Protein AF-A0A9X1P0F7-F1 (afdb_monomer)

Secondary structure (DSSP, 8-state):
-HHHHHHHHHHHHHHHHT-----EEEEEEEEEEEETTTTEEEETTS-EEEPPTT--GGG--TT-EEEEEEETTSSSPEEEE-

Mean predicted aligned error: 10.71 Å

Structure (mmCIF, N/CA/C/O backbone):
data_AF-A0A9X1P0F7-F1
#
_entry.id   AF-A0A9X1P0F7-F1
#
loop_
_atom_site.group_PDB
_atom_site.id
_atom_site.type_symbol
_atom_site.label_atom_id
_atom_site.label_alt_id
_atom_site.label_comp_id
_atom_site.label_asym_id
_atom_site.label_entity_id
_atom_site.label_seq_id
_atom_site.pdbx_PDB_ins_code
_atom_site.Cartn_x
_atom_site.Cartn_y
_atom_site.Cartn_z
_atom_site.occupancy
_atom_site.B_iso_or_equiv
_atom_site.auth_seq_id
_atom_site.auth_comp_id
_atom_site.auth_asym_id
_atom_site.auth_atom_id
_atom_site.pdbx_PDB_model_num
ATOM 1 N N . MET A 1 1 ? 41.313 9.849 -30.408 1.00 60.12 1 MET A N 1
ATOM 2 C CA . MET A 1 1 ? 41.207 8.720 -29.455 1.00 60.12 1 MET A CA 1
ATOM 3 C C . MET A 1 1 ? 40.570 9.127 -28.122 1.00 60.12 1 MET A C 1
ATOM 5 O O . MET A 1 1 ? 39.651 8.452 -27.684 1.00 60.12 1 MET A O 1
ATOM 9 N N . THR A 1 2 ? 40.947 10.260 -27.526 1.00 68.44 2 THR A N 1
ATOM 10 C CA . THR A 1 2 ? 40.474 10.752 -26.209 1.00 68.44 2 THR A CA 1
ATOM 11 C C . THR A 1 2 ? 38.955 10.943 -26.080 1.00 68.44 2 THR A C 1
ATOM 13 O O . THR A 1 2 ? 38.373 10.526 -25.087 1.00 68.44 2 THR A O 1
ATOM 16 N N . ARG A 1 3 ? 38.277 11.489 -27.102 1.00 70.00 3 ARG A N 1
ATOM 17 C CA . ARG A 1 3 ? 36.807 11.670 -27.096 1.00 70.00 3 ARG A CA 1
ATOM 18 C C . ARG A 1 3 ? 36.013 10.357 -27.044 1.00 70.00 3 ARG A C 1
ATOM 20 O O . ARG A 1 3 ? 34.957 10.323 -26.431 1.00 70.00 3 ARG A O 1
ATOM 27 N N . ARG A 1 4 ? 36.515 9.288 -27.677 1.00 73.81 4 ARG A N 1
ATOM 28 C CA . ARG A 1 4 ? 35.855 7.968 -27.681 1.00 73.81 4 ARG A CA 1
ATOM 29 C C . ARG A 1 4 ? 36.000 7.271 -26.332 1.00 73.81 4 ARG A C 1
ATOM 31 O O . ARG A 1 4 ? 35.047 6.680 -25.851 1.00 73.81 4 ARG A O 1
ATOM 38 N N . ILE A 1 5 ? 37.174 7.399 -25.714 1.00 76.31 5 ILE A N 1
ATOM 39 C CA . ILE A 1 5 ? 37.441 6.872 -24.372 1.00 76.31 5 ILE A CA 1
ATOM 40 C C . ILE A 1 5 ? 36.570 7.598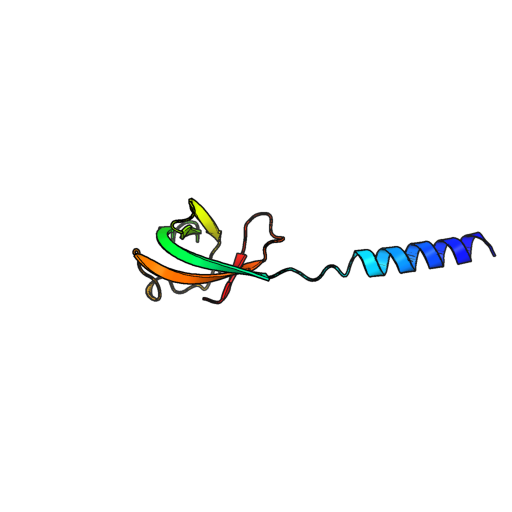 -23.339 1.00 76.31 5 ILE A C 1
ATOM 42 O O . ILE A 1 5 ? 35.922 6.946 -22.531 1.00 76.31 5 ILE A O 1
ATOM 46 N N . LEU A 1 6 ? 36.472 8.929 -23.415 1.00 78.12 6 LEU A N 1
ATOM 47 C CA . LEU A 1 6 ? 35.597 9.704 -22.530 1.00 78.12 6 LEU A CA 1
ATOM 48 C C . LEU A 1 6 ? 34.116 9.336 -22.712 1.00 78.12 6 LEU A C 1
ATOM 50 O O . LEU A 1 6 ? 33.403 9.193 -21.726 1.00 78.12 6 LEU A O 1
ATOM 54 N N . ALA A 1 7 ? 33.666 9.141 -23.957 1.00 76.12 7 ALA A N 1
ATOM 55 C CA . ALA A 1 7 ? 32.302 8.698 -24.237 1.00 76.12 7 ALA A CA 1
ATOM 56 C C . ALA A 1 7 ? 32.011 7.312 -23.640 1.00 76.12 7 ALA A C 1
ATOM 58 O O . ALA A 1 7 ? 30.950 7.130 -23.057 1.00 76.12 7 ALA A O 1
ATOM 59 N N . LEU A 1 8 ? 32.963 6.372 -23.721 1.00 79.62 8 LEU A N 1
ATOM 60 C CA . LEU A 1 8 ? 32.829 5.046 -23.112 1.00 79.62 8 LEU A CA 1
ATOM 61 C C . LEU A 1 8 ? 32.722 5.132 -21.585 1.00 79.62 8 LEU A C 1
ATOM 63 O O . LEU A 1 8 ? 31.809 4.547 -21.009 1.00 79.62 8 LEU A O 1
ATOM 67 N N . PHE A 1 9 ? 33.583 5.916 -20.933 1.00 81.12 9 PHE A N 1
ATOM 68 C CA . PHE A 1 9 ? 33.502 6.128 -19.484 1.00 81.12 9 PHE A CA 1
ATOM 69 C C . PHE A 1 9 ? 32.182 6.780 -19.055 1.00 81.12 9 PHE A C 1
ATOM 71 O O . PHE A 1 9 ? 31.562 6.326 -18.095 1.00 81.12 9 PHE A O 1
ATOM 78 N N . ALA A 1 10 ? 31.723 7.799 -19.785 1.00 76.56 10 ALA A N 1
ATOM 79 C CA . ALA A 1 10 ? 30.444 8.448 -19.515 1.00 76.56 10 ALA A CA 1
ATOM 80 C C . ALA A 1 10 ? 29.261 7.481 -19.698 1.00 76.56 10 ALA A C 1
ATOM 82 O O . ALA A 1 10 ? 28.362 7.452 -18.859 1.00 76.56 10 ALA A O 1
ATOM 83 N N . SER A 1 11 ? 29.280 6.652 -20.749 1.00 74.50 11 SER A N 1
ATOM 84 C CA . SER A 1 11 ? 28.224 5.663 -20.990 1.00 74.50 11 SER A CA 1
ATOM 85 C C . SER A 1 11 ? 28.183 4.572 -19.921 1.00 74.50 11 SER A C 1
ATOM 87 O O . SER A 1 11 ? 27.100 4.250 -19.444 1.00 74.50 11 SER A O 1
ATOM 89 N N . SER A 1 12 ? 29.340 4.063 -19.483 1.00 75.56 12 SER A N 1
ATOM 90 C CA . SER A 1 12 ? 29.404 3.019 -18.454 1.00 75.56 12 SER A CA 1
ATOM 91 C C . SER A 1 12 ? 28.902 3.514 -17.097 1.00 75.56 12 SER A C 1
ATOM 93 O O . SER A 1 12 ? 28.225 2.781 -16.378 1.00 75.56 12 SER A O 1
ATOM 95 N N . PHE A 1 13 ? 29.200 4.766 -16.741 1.00 75.50 13 PHE A N 1
ATOM 96 C CA . PHE A 1 13 ? 28.721 5.349 -15.489 1.00 75.50 13 PHE A CA 1
ATOM 97 C C . PHE A 1 13 ? 27.200 5.559 -15.505 1.00 75.50 13 PHE A C 1
ATOM 99 O O . PHE A 1 13 ? 26.516 5.220 -14.540 1.00 75.50 13 PHE A O 1
ATOM 106 N N . LEU A 1 14 ? 26.654 6.039 -16.627 1.00 74.12 14 LEU A N 1
ATOM 107 C CA . LEU A 1 14 ? 25.216 6.253 -16.779 1.00 74.12 14 LEU A CA 1
ATOM 108 C C . LEU A 1 14 ? 24.419 4.939 -16.714 1.00 74.12 14 LEU A C 1
ATOM 110 O O . LEU A 1 14 ? 23.358 4.904 -16.099 1.00 74.12 14 LEU A O 1
ATOM 114 N N . THR A 1 15 ? 24.940 3.845 -17.283 1.00 70.56 15 THR A N 1
ATOM 115 C CA . THR A 1 15 ? 24.274 2.531 -17.220 1.00 70.56 15 THR A CA 1
ATOM 116 C C . THR A 1 15 ? 24.182 1.963 -15.806 1.00 70.56 15 THR A C 1
ATOM 118 O O . THR A 1 15 ? 23.194 1.315 -15.483 1.00 70.56 15 THR A O 1
ATOM 121 N N . VAL A 1 16 ? 25.174 2.222 -14.947 1.00 68.50 16 VAL A N 1
ATOM 122 C CA . VAL A 1 16 ? 25.144 1.767 -13.546 1.00 68.50 16 VAL A CA 1
ATOM 123 C C . VAL A 1 16 ? 24.184 2.624 -12.718 1.00 68.50 16 VAL A C 1
ATOM 125 O O . VAL A 1 16 ? 23.441 2.091 -11.901 1.00 68.50 16 VAL A O 1
ATOM 128 N N . ALA A 1 17 ? 24.144 3.935 -12.970 1.00 63.78 17 ALA A N 1
ATOM 129 C CA . ALA A 1 17 ? 23.253 4.855 -12.264 1.00 63.78 17 ALA A CA 1
ATOM 130 C C . ALA A 1 17 ? 21.760 4.604 -12.547 1.00 63.78 17 ALA A C 1
ATOM 132 O O . ALA A 1 17 ? 20.928 4.894 -11.695 1.00 63.78 17 ALA A O 1
ATOM 133 N N . MET A 1 18 ? 21.409 4.040 -13.709 1.00 64.75 18 MET A N 1
ATOM 134 C CA . MET A 1 18 ? 20.022 3.668 -14.029 1.00 64.75 18 MET A CA 1
ATOM 135 C C . MET A 1 18 ? 19.590 2.306 -13.468 1.00 64.75 18 MET A C 1
ATOM 137 O O . MET A 1 18 ? 18.456 1.895 -13.687 1.00 64.75 18 MET A O 1
ATOM 141 N N . SER A 1 19 ? 20.467 1.598 -12.751 1.00 61.94 19 SER A N 1
ATOM 142 C CA . SER A 1 19 ? 20.171 0.278 -12.184 1.00 61.94 19 SER A CA 1
ATOM 143 C C . SER A 1 19 ? 19.855 0.337 -10.686 1.00 61.94 19 SER A C 1
ATOM 145 O O . SER A 1 19 ? 20.201 -0.595 -9.958 1.00 61.94 19 SER A O 1
ATOM 147 N N . ILE A 1 20 ? 19.232 1.420 -10.208 1.00 63.25 20 ILE A N 1
ATOM 148 C CA . ILE A 1 20 ? 18.705 1.459 -8.839 1.00 63.25 20 ILE A CA 1
ATOM 149 C C . ILE A 1 20 ? 17.495 0.513 -8.809 1.00 63.25 20 ILE A C 1
ATOM 151 O O . ILE A 1 20 ? 16.538 0.742 -9.552 1.00 63.25 20 ILE A O 1
ATOM 155 N N . PRO A 1 21 ? 17.547 -0.592 -8.046 1.00 60.75 21 PRO A N 1
ATOM 156 C CA . PRO A 1 21 ? 16.407 -1.485 -7.932 1.00 60.75 21 PRO A CA 1
ATOM 157 C C . PRO A 1 21 ? 15.272 -0.750 -7.217 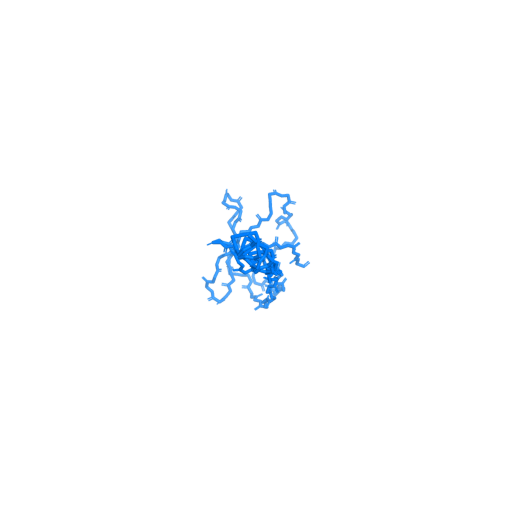1.00 60.75 21 PRO A C 1
ATOM 159 O O . PRO A 1 21 ? 15.522 -0.069 -6.226 1.00 60.75 21 PRO A O 1
ATOM 162 N N . ALA A 1 22 ? 14.042 -0.923 -7.703 1.00 63.25 22 ALA A N 1
ATOM 163 C CA . ALA A 1 22 ? 12.851 -0.473 -6.993 1.00 63.25 22 ALA A CA 1
ATOM 164 C C . ALA A 1 22 ? 12.853 -1.092 -5.588 1.00 63.25 22 ALA A C 1
ATOM 166 O O . ALA A 1 22 ? 12.870 -2.322 -5.447 1.00 63.25 22 ALA A O 1
ATOM 167 N N . MET A 1 23 ? 12.920 -0.248 -4.559 1.00 63.84 23 MET A N 1
ATOM 168 C CA . MET A 1 23 ? 12.888 -0.700 -3.174 1.00 63.84 23 MET A CA 1
ATOM 169 C C . MET A 1 23 ? 11.434 -0.917 -2.760 1.00 63.84 23 MET A C 1
ATOM 171 O O . MET A 1 23 ? 10.669 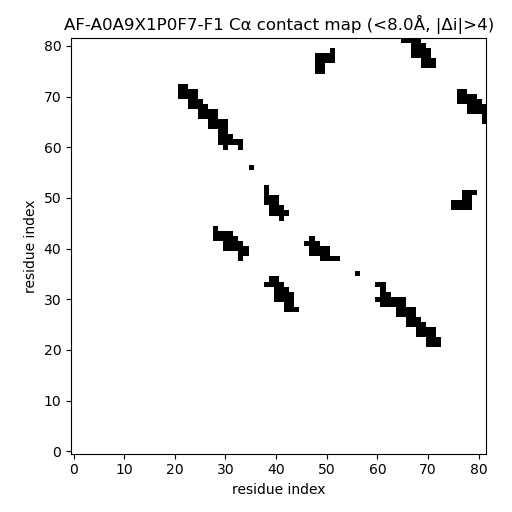0.032 -2.593 1.00 63.84 23 MET A O 1
ATOM 175 N N . ALA A 1 24 ? 11.058 -2.186 -2.600 1.00 68.38 24 ALA A N 1
ATOM 176 C CA . ALA A 1 24 ? 9.821 -2.536 -1.922 1.00 68.38 24 ALA A CA 1
ATOM 177 C C . ALA A 1 24 ? 10.025 -2.354 -0.412 1.00 68.38 24 ALA A C 1
ATOM 179 O O . ALA A 1 24 ? 10.965 -2.913 0.158 1.00 68.38 24 ALA A O 1
ATOM 180 N N . GLU A 1 25 ? 9.165 -1.560 0.209 1.00 74.56 25 GLU A N 1
ATOM 181 C CA . GLU A 1 25 ? 9.115 -1.360 1.652 1.00 74.56 25 GLU A CA 1
ATOM 182 C C . GLU A 1 25 ? 7.940 -2.156 2.230 1.00 74.56 25 GLU A C 1
ATOM 184 O O . GLU A 1 25 ? 6.922 -2.368 1.563 1.00 74.56 25 GLU A O 1
ATOM 189 N N . GLU A 1 26 ? 8.117 -2.639 3.457 1.00 78.56 26 GLU A N 1
ATOM 190 C CA . GLU A 1 26 ? 7.120 -3.404 4.200 1.00 78.56 26 GLU A CA 1
ATOM 191 C C . GLU A 1 26 ? 6.726 -2.610 5.443 1.00 78.56 26 GLU A C 1
ATOM 193 O O . GLU A 1 26 ? 7.595 -2.136 6.179 1.00 78.56 26 GLU A O 1
ATOM 198 N N . THR A 1 27 ? 5.424 -2.448 5.671 1.00 82.44 27 THR A N 1
ATOM 199 C CA . THR A 1 27 ? 4.907 -1.804 6.882 1.00 82.44 27 THR A CA 1
ATOM 200 C C . THR A 1 27 ? 3.733 -2.581 7.457 1.00 82.44 27 THR A C 1
ATOM 202 O O . THR A 1 27 ? 2.860 -3.049 6.724 1.00 82.44 27 THR A O 1
ATOM 205 N N . 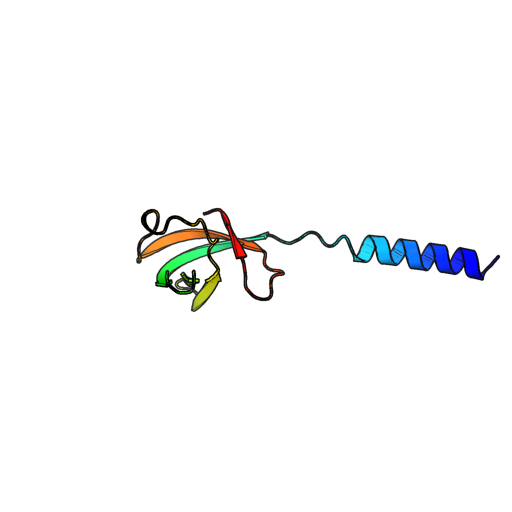ASP A 1 28 ? 3.697 -2.666 8.782 1.00 85.81 28 ASP A N 1
ATOM 206 C CA . ASP A 1 28 ? 2.589 -3.243 9.532 1.00 85.81 28 ASP A CA 1
ATOM 207 C C . ASP A 1 28 ? 1.670 -2.121 10.017 1.00 85.81 28 ASP A C 1
ATOM 209 O O . ASP A 1 28 ? 2.122 -1.143 10.620 1.00 85.81 28 ASP A O 1
ATOM 213 N N . GLY A 1 29 ? 0.360 -2.267 9.826 1.00 87.38 29 GLY A N 1
ATOM 214 C CA . GLY A 1 29 ? -0.584 -1.252 10.281 1.00 87.38 29 GLY A CA 1
ATOM 215 C C . GLY A 1 29 ? -2.005 -1.752 10.474 1.00 87.38 29 GLY A C 1
ATOM 216 O O . GLY A 1 29 ? -2.396 -2.824 10.014 1.00 87.38 29 GLY A O 1
ATOM 217 N N . VAL A 1 30 ? -2.799 -0.951 11.185 1.00 91.88 30 VAL A N 1
ATOM 218 C CA . VAL A 1 30 ? -4.231 -1.202 11.369 1.00 91.88 30 VAL A CA 1
ATOM 219 C C . VAL A 1 30 ? -5.016 -0.366 10.372 1.00 91.88 30 VAL A C 1
ATOM 221 O O . VAL A 1 30 ? -4.788 0.838 10.266 1.00 91.88 30 VAL A O 1
ATOM 224 N N . ILE A 1 31 ? -5.978 -0.975 9.683 1.00 92.25 31 ILE A N 1
ATOM 225 C CA . ILE A 1 31 ? -6.845 -0.261 8.740 1.00 92.25 31 ILE A CA 1
ATOM 226 C C . ILE A 1 31 ? -7.732 0.739 9.491 1.00 92.25 31 ILE A C 1
ATOM 228 O O . ILE A 1 31 ? -8.613 0.350 10.264 1.00 92.25 31 ILE A O 1
ATOM 232 N N . GLU A 1 32 ? -7.545 2.031 9.220 1.00 93.00 32 GLU A N 1
ATOM 233 C CA . GLU A 1 32 ? -8.345 3.120 9.788 1.00 93.00 32 GLU A CA 1
ATOM 234 C C . GLU A 1 32 ? -9.578 3.424 8.918 1.00 93.00 32 GLU A C 1
ATOM 236 O O . GLU A 1 32 ? -10.698 3.575 9.432 1.00 93.00 32 GLU A O 1
ATOM 241 N N . SER A 1 33 ? -9.385 3.487 7.597 1.00 91.00 33 SER A N 1
ATOM 242 C CA . SER A 1 33 ? -10.448 3.713 6.614 1.00 91.00 33 SER A CA 1
ATOM 243 C C . SER A 1 33 ? -10.101 3.13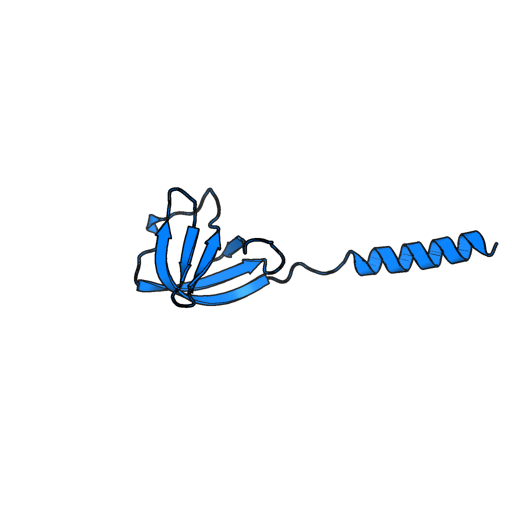8 5.242 1.00 91.00 33 SER A C 1
ATOM 245 O O . SER A 1 33 ? -8.935 3.113 4.852 1.00 91.00 33 SER A O 1
ATOM 247 N N . ILE A 1 34 ? -11.133 2.741 4.498 1.00 90.75 34 ILE A N 1
ATOM 248 C CA . ILE A 1 34 ? -11.049 2.229 3.127 1.00 90.75 34 ILE A CA 1
ATOM 249 C C . ILE A 1 34 ? -11.896 3.156 2.248 1.00 90.75 34 ILE A C 1
ATOM 251 O O . ILE A 1 34 ? -13.062 3.389 2.570 1.00 90.75 34 ILE A O 1
ATOM 255 N N . ASP A 1 35 ? -11.315 3.686 1.174 1.00 89.50 35 ASP A N 1
ATOM 256 C CA . ASP A 1 35 ? -11.996 4.488 0.155 1.00 89.50 35 ASP A CA 1
ATOM 257 C C . ASP A 1 35 ? -11.990 3.724 -1.185 1.00 89.50 35 ASP A C 1
ATOM 259 O O . ASP A 1 35 ? -10.984 3.736 -1.905 1.00 89.50 35 ASP A O 1
ATOM 263 N N . PRO A 1 36 ? -13.090 3.032 -1.526 1.00 85.06 36 PRO A N 1
ATOM 264 C CA . PRO A 1 36 ? -13.194 2.287 -2.774 1.00 85.06 36 PRO A CA 1
ATOM 265 C C . PRO A 1 36 ? -13.421 3.187 -3.997 1.00 85.06 36 PRO A C 1
ATOM 267 O O . PRO A 1 36 ? -13.129 2.758 -5.109 1.00 85.06 36 PRO A O 1
ATOM 270 N N . GLU A 1 37 ? -13.900 4.427 -3.833 1.00 86.31 37 GLU A N 1
ATOM 271 C CA . GLU A 1 37 ? -14.114 5.335 -4.971 1.00 86.31 37 GLU A CA 1
ATOM 272 C C . GLU A 1 37 ? -12.783 5.804 -5.558 1.00 86.31 37 GLU A C 1
ATOM 274 O O . GLU A 1 37 ? -12.629 5.900 -6.777 1.00 86.31 37 GLU A O 1
ATOM 279 N N . HIS A 1 38 ? -11.804 6.059 -4.689 1.00 86.06 38 HIS A N 1
ATOM 280 C CA . HIS A 1 38 ? -10.476 6.514 -5.092 1.00 86.06 38 HIS A CA 1
ATOM 281 C C . HIS A 1 38 ? -9.393 5.434 -4.995 1.00 86.06 38 HIS A C 1
ATOM 283 O O . HIS A 1 38 ? -8.212 5.766 -5.126 1.00 86.06 38 HIS A O 1
ATOM 289 N N . ALA A 1 39 ? -9.784 4.178 -4.747 1.00 87.50 39 ALA A N 1
ATOM 290 C CA . ALA A 1 39 ? -8.895 3.040 -4.526 1.00 87.50 39 ALA A CA 1
ATOM 291 C C . ALA A 1 39 ? -7.774 3.338 -3.513 1.00 87.50 39 ALA A C 1
ATOM 293 O O . ALA A 1 39 ? -6.595 3.113 -3.782 1.00 87.50 39 ALA A O 1
ATOM 294 N N . GLN A 1 40 ? -8.141 3.871 -2.347 1.00 90.31 40 GLN A N 1
ATOM 295 C CA . GLN A 1 40 ? -7.204 4.295 -1.308 1.00 90.31 40 GLN A CA 1
ATOM 296 C C . GLN A 1 40 ? -7.461 3.588 0.024 1.00 90.31 40 GLN A C 1
ATOM 298 O O . GLN A 1 40 ? -8.599 3.397 0.451 1.00 90.31 40 GLN A O 1
ATOM 303 N N . LEU A 1 41 ? -6.377 3.233 0.708 1.00 90.31 41 LEU A N 1
ATOM 304 C CA . LEU A 1 41 ? -6.379 2.660 2.049 1.00 90.31 41 LEU A CA 1
ATOM 305 C C . LEU A 1 41 ? -5.631 3.591 2.993 1.00 90.31 41 LEU A C 1
ATOM 307 O O . LEU A 1 41 ? -4.531 4.032 2.671 1.00 90.31 41 LEU A O 1
ATOM 311 N N . ARG A 1 42 ? -6.188 3.850 4.174 1.00 92.00 42 ARG A N 1
ATOM 312 C CA . ARG A 1 42 ? -5.504 4.603 5.226 1.00 92.00 42 ARG A CA 1
ATOM 313 C C . ARG A 1 42 ? -5.228 3.707 6.420 1.00 92.00 42 ARG A C 1
ATOM 315 O O . ARG A 1 42 ? -6.149 3.068 6.940 1.00 92.00 42 ARG A O 1
ATOM 322 N N . LEU A 1 43 ? -3.973 3.687 6.850 1.00 90.94 43 LEU A N 1
ATOM 323 C CA . LEU A 1 43 ? -3.544 2.960 8.039 1.00 90.94 43 LEU A CA 1
ATOM 324 C C . LEU A 1 43 ? -3.453 3.890 9.253 1.00 90.94 43 LEU A C 1
ATOM 326 O O . LEU A 1 43 ? -3.505 5.115 9.149 1.00 90.94 43 LEU A O 1
ATOM 330 N N . SER A 1 44 ? -3.315 3.282 10.428 1.00 90.44 44 SER A N 1
ATOM 331 C CA . SER A 1 44 ? -3.180 3.956 11.723 1.00 90.44 44 SER A CA 1
ATOM 332 C C . SER A 1 44 ? -1.947 4.858 11.857 1.00 90.44 44 SER A C 1
ATOM 334 O O . SER A 1 44 ? -1.882 5.660 12.785 1.00 90.44 44 SER A O 1
ATOM 336 N N . ASP A 1 45 ? -0.970 4.729 10.962 1.00 84.12 45 ASP A N 1
ATOM 337 C CA . ASP A 1 45 ? 0.182 5.630 10.84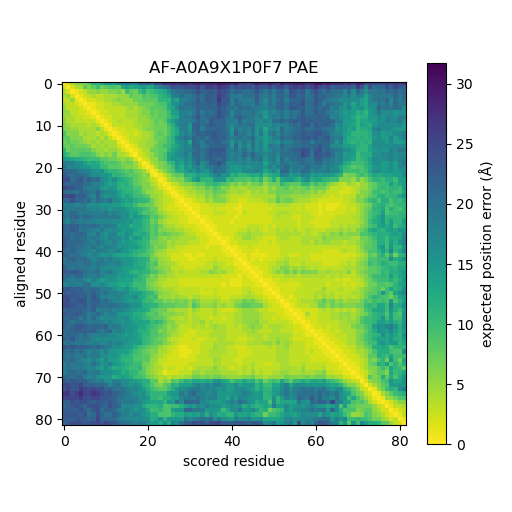7 1.00 84.12 45 ASP A CA 1
ATOM 338 C C . ASP A 1 45 ? -0.178 6.989 10.205 1.00 84.12 45 ASP A C 1
ATOM 340 O O . ASP A 1 45 ? 0.626 7.922 10.217 1.00 84.12 45 ASP A O 1
ATOM 344 N N . GLY A 1 46 ? -1.402 7.121 9.680 1.00 85.88 46 GLY A N 1
ATOM 345 C CA . GLY A 1 46 ? -1.901 8.303 8.986 1.00 85.88 46 GLY A CA 1
ATOM 346 C C . GLY A 1 46 ? -1.508 8.374 7.508 1.00 85.88 46 GLY A C 1
ATOM 347 O O . GLY A 1 46 ? -1.887 9.346 6.847 1.00 85.88 46 GLY A O 1
ATOM 348 N N . GLN A 1 47 ? -0.787 7.377 6.989 1.00 86.00 47 GLN A N 1
ATOM 349 C CA . GLN A 1 47 ? -0.408 7.280 5.583 1.00 86.00 47 GLN A CA 1
ATOM 350 C C . GLN A 1 47 ? -1.553 6.728 4.738 1.00 86.00 47 GLN A C 1
ATOM 352 O O . GLN A 1 47 ? -2.419 5.984 5.209 1.00 86.00 47 GLN A O 1
ATOM 357 N N . VAL A 1 48 ? -1.558 7.131 3.467 1.00 89.75 48 VAL A N 1
ATOM 358 C CA . VAL A 1 48 ? -2.556 6.716 2.482 1.00 89.75 48 VAL A CA 1
ATOM 359 C C . VAL A 1 48 ? -1.864 5.974 1.348 1.00 89.75 48 VAL A C 1
ATOM 361 O O . VAL A 1 48 ? -0.948 6.499 0.715 1.00 89.75 48 VAL A O 1
ATOM 364 N N . TYR A 1 49 ? -2.339 4.765 1.083 1.00 87.88 49 TYR A N 1
ATOM 365 C CA . TYR A 1 49 ? -1.797 3.836 0.103 1.00 87.88 49 TYR A CA 1
ATOM 366 C C . TYR A 1 49 ? -2.777 3.667 -1.048 1.00 87.88 49 TYR A C 1
ATOM 368 O O . TYR A 1 49 ? -3.984 3.554 -0.825 1.00 87.88 49 TYR A O 1
ATOM 376 N N . ASN A 1 50 ? -2.263 3.622 -2.275 1.00 88.94 50 ASN A N 1
ATOM 377 C CA . ASN A 1 50 ? -3.085 3.311 -3.438 1.00 88.94 50 ASN A CA 1
ATOM 378 C C . ASN A 1 50 ? -3.195 1.794 -3.603 1.00 88.94 50 ASN A C 1
ATOM 380 O O . ASN A 1 50 ? -2.187 1.080 -3.644 1.00 88.94 50 ASN A O 1
ATOM 384 N N . LEU A 1 51 ? -4.429 1.327 -3.734 1.00 86.69 51 LEU A N 1
ATOM 385 C CA . LEU A 1 51 ? -4.765 -0.064 -3.982 1.00 86.69 51 LEU A CA 1
ATOM 386 C C . LEU A 1 51 ? -4.735 -0.360 -5.491 1.00 86.69 51 LEU A C 1
ATOM 388 O O . LEU A 1 51 ? -5.058 0.516 -6.301 1.00 86.69 51 LEU A O 1
ATOM 392 N N . PRO A 1 52 ? -4.369 -1.590 -5.888 1.00 84.62 52 PRO A N 1
ATOM 393 C CA . PRO A 1 52 ? -4.508 -2.043 -7.265 1.00 84.62 52 PRO A CA 1
ATOM 394 C C . PRO A 1 52 ? -5.960 -1.936 -7.764 1.00 84.62 52 PRO A C 1
ATOM 396 O O . PRO A 1 52 ? -6.887 -2.124 -6.977 1.00 84.62 52 PRO A O 1
ATOM 399 N N . PRO A 1 53 ? -6.181 -1.709 -9.071 1.00 79.19 53 PRO A N 1
ATOM 400 C CA . PRO A 1 53 ? -7.529 -1.601 -9.640 1.00 79.19 53 PRO A CA 1
ATOM 401 C C . PRO A 1 53 ? -8.350 -2.894 -9.517 1.00 79.19 53 PRO A C 1
ATOM 403 O O . PRO A 1 53 ? -9.573 -2.830 -9.465 1.00 79.19 53 PRO A O 1
ATOM 406 N N . ASP A 1 54 ? -7.684 -4.048 -9.438 1.00 84.12 54 ASP A N 1
ATOM 407 C CA . ASP A 1 54 ? -8.313 -5.370 -9.322 1.00 84.12 54 ASP A CA 1
ATOM 408 C C . ASP A 1 54 ? -8.360 -5.877 -7.867 1.00 84.12 54 ASP A C 1
ATOM 410 O O . ASP A 1 54 ? -8.497 -7.076 -7.622 1.00 84.12 54 ASP A O 1
ATOM 414 N N . PHE A 1 55 ? -8.170 -4.988 -6.888 1.00 84.88 55 PHE A N 1
ATOM 415 C CA . PHE A 1 55 ? -8.132 -5.367 -5.481 1.00 84.88 55 PHE A CA 1
ATOM 416 C C . PHE A 1 55 ? -9.526 -5.737 -4.950 1.00 84.88 55 PHE A C 1
ATOM 418 O O . PHE A 1 55 ? -10.498 -5.012 -5.161 1.00 84.88 55 PHE A O 1
ATOM 425 N N . ASP A 1 56 ? -9.611 -6.853 -4.223 1.00 87.31 56 ASP A N 1
ATOM 426 C CA . ASP A 1 56 ? -10.848 -7.305 -3.586 1.00 87.31 56 ASP A CA 1
ATOM 427 C C . ASP A 1 56 ? -11.045 -6.617 -2.226 1.00 87.31 56 ASP A C 1
ATOM 429 O O . ASP A 1 56 ? -10.378 -6.934 -1.238 1.00 87.31 56 ASP A O 1
ATOM 433 N N . TYR A 1 57 ? -11.978 -5.668 -2.170 1.00 85.25 57 TYR A N 1
ATOM 434 C CA . TYR A 1 57 ? -12.302 -4.935 -0.947 1.00 85.25 57 TYR A CA 1
ATOM 435 C C . TYR A 1 57 ? -13.005 -5.794 0.108 1.00 85.25 57 TYR A C 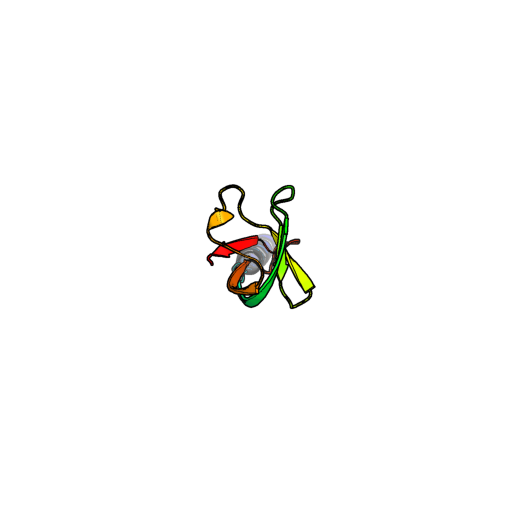1
ATOM 437 O O . TYR A 1 57 ? -12.925 -5.457 1.287 1.00 85.25 57 TYR A O 1
ATOM 445 N N . ASP A 1 58 ? -13.646 -6.903 -0.276 1.00 87.69 58 ASP A N 1
ATOM 446 C CA . ASP A 1 58 ? -14.326 -7.793 0.672 1.00 87.69 58 ASP A CA 1
ATOM 447 C C . ASP A 1 58 ? -13.322 -8.614 1.498 1.00 87.69 58 ASP A C 1
ATOM 449 O O . ASP A 1 58 ? -13.656 -9.130 2.569 1.00 87.69 58 ASP A O 1
ATOM 453 N N . ALA A 1 59 ? -12.068 -8.695 1.041 1.00 86.38 59 ALA A N 1
ATOM 454 C CA . ALA A 1 59 ? -10.982 -9.343 1.766 1.00 86.38 59 ALA A CA 1
ATOM 455 C C . ALA A 1 59 ? -10.508 -8.539 2.987 1.00 86.38 59 ALA A C 1
ATOM 457 O O . ALA A 1 59 ? -9.797 -9.089 3.834 1.00 86.38 59 ALA A O 1
ATOM 458 N N . ILE A 1 60 ? -10.874 -7.252 3.093 1.00 88.31 6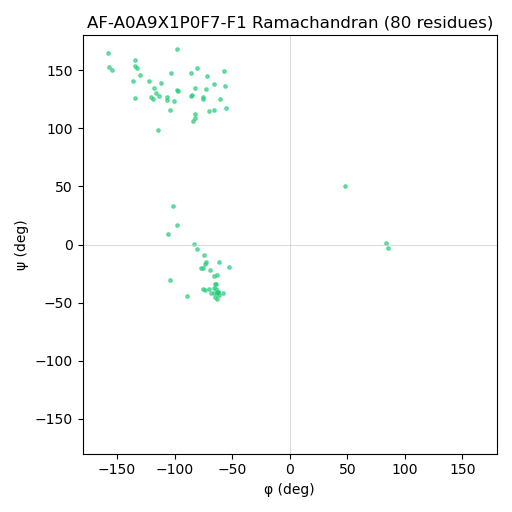0 ILE A N 1
ATOM 459 C CA . ILE A 1 60 ? -10.401 -6.374 4.161 1.00 88.31 60 ILE A CA 1
ATOM 460 C C . ILE A 1 60 ? -11.510 -5.612 4.883 1.00 88.31 60 ILE A C 1
ATOM 462 O O . ILE A 1 60 ? -12.496 -5.171 4.307 1.00 88.31 60 ILE A O 1
ATOM 466 N N . ALA A 1 61 ? -11.318 -5.399 6.183 1.00 88.94 61 ALA A N 1
ATOM 467 C CA . ALA A 1 61 ? -12.232 -4.629 7.011 1.00 88.94 61 ALA A CA 1
ATOM 468 C C . ALA A 1 61 ? -11.481 -3.636 7.902 1.00 88.94 61 ALA A C 1
ATOM 470 O O . ALA A 1 61 ? -10.330 -3.841 8.295 1.00 88.94 61 ALA A O 1
ATOM 471 N N . LYS A 1 62 ? -12.170 -2.554 8.272 1.00 90.75 62 LYS A N 1
ATOM 472 C CA . LYS A 1 62 ? -11.665 -1.584 9.246 1.00 90.75 62 LYS A CA 1
ATOM 473 C C . LYS A 1 62 ? -11.306 -2.275 10.565 1.00 90.75 62 LYS A C 1
ATOM 475 O O . LYS A 1 62 ? -12.083 -3.071 11.085 1.00 90.75 62 LYS A O 1
ATOM 480 N N . GLY A 1 63 ? -10.157 -1.914 11.133 1.00 89.88 63 GLY A N 1
ATOM 481 C CA . GLY A 1 63 ? -9.650 -2.484 12.380 1.00 89.88 63 GLY A CA 1
ATOM 482 C C . GLY A 1 63 ? -8.861 -3.783 12.208 1.00 89.88 63 GLY A C 1
ATOM 483 O O . GLY A 1 63 ? -8.334 -4.286 13.197 1.00 89.88 63 GLY A O 1
ATOM 484 N N . MET A 1 64 ? -8.740 -4.319 10.989 1.00 91.75 64 MET A N 1
ATOM 485 C CA . MET A 1 64 ? -7.824 -5.428 10.737 1.00 91.75 64 MET A CA 1
ATOM 486 C C . MET A 1 64 ? -6.369 -4.968 10.775 1.00 91.75 64 MET A C 1
ATOM 488 O O . MET A 1 64 ? -6.049 -3.859 10.344 1.00 91.75 64 MET A O 1
ATOM 492 N N . ILE A 1 65 ? -5.504 -5.853 11.266 1.00 90.00 65 ILE A N 1
ATOM 493 C CA . ILE A 1 65 ? -4.050 -5.721 11.178 1.00 90.00 65 ILE A CA 1
ATOM 494 C C . ILE A 1 65 ? -3.629 -6.301 9.831 1.00 90.00 65 ILE A C 1
ATOM 496 O O . ILE A 1 65 ? -4.010 -7.427 9.507 1.00 90.00 65 ILE A O 1
ATOM 500 N N . VAL A 1 66 ? -2.871 -5.531 9.062 1.00 88.31 66 VAL A N 1
ATOM 501 C CA 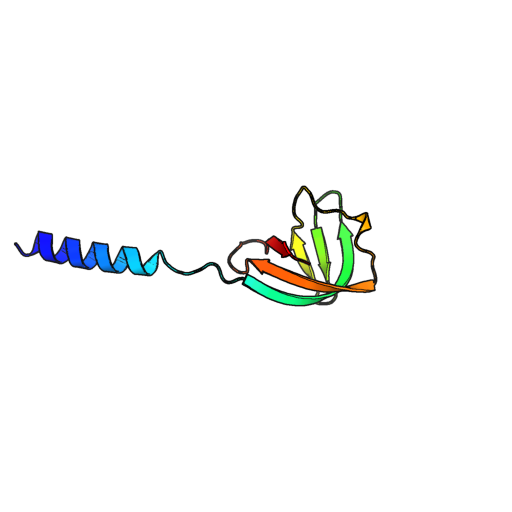. VAL A 1 66 ? -2.382 -5.905 7.736 1.00 88.31 66 VAL A CA 1
ATOM 502 C C . VAL A 1 66 ? -0.900 -5.591 7.616 1.00 88.31 66 VAL A C 1
ATOM 504 O O . VAL A 1 66 ? -0.397 -4.672 8.265 1.00 88.31 66 VAL A O 1
ATOM 507 N N . VAL A 1 67 ? -0.233 -6.358 6.763 1.00 87.44 67 VAL A N 1
ATOM 508 C CA . VAL A 1 67 ? 1.139 -6.113 6.328 1.00 87.44 67 VAL A CA 1
ATOM 509 C C . VAL A 1 67 ? 1.055 -5.617 4.893 1.00 87.44 67 VAL A C 1
ATOM 511 O O . VAL A 1 67 ? 0.434 -6.266 4.055 1.00 87.44 67 VAL A O 1
ATOM 514 N N . LEU A 1 68 ? 1.612 -4.446 4.603 1.00 84.75 68 LEU A N 1
ATOM 515 C CA . LEU A 1 68 ? 1.631 -3.889 3.255 1.00 84.75 68 LEU A CA 1
ATOM 516 C C . LEU A 1 68 ? 3.031 -3.988 2.689 1.00 84.75 68 LEU A C 1
ATOM 518 O O . LEU A 1 68 ? 3.965 -3.440 3.266 1.00 84.75 68 LEU A O 1
ATOM 522 N N . ILE A 1 69 ? 3.138 -4.577 1.502 1.00 83.62 69 ILE A N 1
ATOM 523 C CA . ILE A 1 69 ? 4.343 -4.492 0.682 1.00 83.62 69 ILE A CA 1
ATOM 524 C C . ILE A 1 69 ? 4.060 -3.506 -0.445 1.00 83.62 69 ILE A C 1
ATOM 526 O O . ILE A 1 69 ? 3.196 -3.760 -1.290 1.00 83.62 69 ILE A O 1
ATOM 530 N N . TYR A 1 70 ? 4.773 -2.383 -0.470 1.00 80.50 70 TYR A N 1
ATOM 531 C CA . TYR A 1 70 ? 4.565 -1.321 -1.453 1.00 80.50 70 TYR A CA 1
ATOM 532 C C . TYR A 1 70 ? 5.875 -0.808 -2.050 1.00 80.50 70 TYR A C 1
ATOM 534 O O . TYR A 1 70 ? 6.950 -0.975 -1.487 1.00 80.50 70 TYR A O 1
ATOM 542 N N . ASP A 1 71 ? 5.785 -0.191 -3.226 1.00 75.31 71 ASP A N 1
ATOM 543 C CA . ASP A 1 71 ? 6.930 0.439 -3.891 1.00 75.31 71 ASP A CA 1
ATOM 544 C C . ASP A 1 71 ? 7.163 1.844 -3.307 1.00 75.31 71 ASP A C 1
ATOM 546 O O . ASP A 1 71 ? 6.307 2.721 -3.464 1.00 75.31 71 ASP A O 1
ATOM 550 N N . ALA A 1 72 ? 8.277 2.048 -2.594 1.00 65.50 72 ALA A N 1
ATOM 551 C CA . ALA A 1 72 ? 8.560 3.297 -1.876 1.00 65.50 72 ALA A CA 1
ATOM 552 C C . ALA A 1 72 ? 9.025 4.439 -2.798 1.00 65.50 72 ALA A C 1
ATOM 554 O O . ALA A 1 72 ? 8.902 5.610 -2.440 1.00 65.50 72 ALA A O 1
ATOM 555 N N . ASP A 1 73 ? 9.517 4.114 -3.998 1.00 61.19 73 ASP A N 1
ATOM 556 C CA . ASP A 1 73 ? 10.001 5.095 -4.982 1.00 61.19 73 ASP A CA 1
ATOM 557 C C . ASP A 1 73 ? 8.869 5.759 -5.790 1.00 61.19 73 ASP A C 1
ATOM 559 O O . ASP A 1 73 ? 9.107 6.657 -6.604 1.00 61.19 73 ASP A O 1
ATOM 563 N N . ALA A 1 74 ? 7.619 5.338 -5.592 1.00 59.44 74 ALA A N 1
ATOM 564 C CA . ALA A 1 74 ? 6.476 5.943 -6.254 1.00 59.44 74 ALA A CA 1
ATOM 565 C C . ALA A 1 74 ? 6.024 7.217 -5.518 1.00 59.44 74 ALA A C 1
ATOM 567 O O . ALA A 1 74 ? 5.817 7.214 -4.309 1.00 59.44 74 ALA A O 1
ATOM 568 N N . GLU A 1 75 ? 5.760 8.294 -6.272 1.00 57.78 75 GLU A N 1
ATOM 569 C CA . GLU A 1 75 ? 5.213 9.575 -5.772 1.00 57.78 75 GLU A CA 1
ATOM 570 C C . GLU A 1 75 ? 3.912 9.388 -4.953 1.00 57.78 75 GLU A C 1
ATOM 572 O O . GLU A 1 75 ? 3.532 10.238 -4.146 1.00 57.78 75 GLU A O 1
ATOM 577 N N . ARG A 1 76 ? 3.253 8.231 -5.136 1.00 59.06 76 ARG A N 1
ATOM 578 C CA . ARG A 1 76 ? 2.315 7.615 -4.192 1.00 59.06 76 ARG A CA 1
ATOM 579 C C . ARG A 1 76 ? 2.621 6.116 -4.067 1.00 59.06 76 ARG A C 1
ATOM 581 O O . ARG A 1 76 ? 2.601 5.448 -5.106 1.00 59.06 76 ARG A O 1
ATOM 588 N N . PRO A 1 77 ? 2.837 5.577 -2.855 1.00 67.00 77 PRO A N 1
ATOM 589 C CA . PRO A 1 77 ? 3.200 4.177 -2.668 1.00 67.00 77 PRO A CA 1
ATOM 590 C C . PRO A 1 77 ? 2.111 3.245 -3.218 1.00 67.00 77 PRO A C 1
ATOM 592 O O . PRO A 1 77 ? 0.931 3.367 -2.873 1.00 67.00 77 PRO A O 1
ATOM 595 N N . GLN A 1 78 ? 2.512 2.341 -4.116 1.00 70.19 78 GLN A N 1
ATOM 596 C CA . GLN A 1 78 ? 1.626 1.364 -4.757 1.00 70.19 78 GLN A CA 1
ATOM 597 C C . GLN A 1 78 ? 1.765 0.009 -4.078 1.00 70.19 78 GLN A C 1
ATOM 599 O O . GLN A 1 78 ? 2.862 -0.549 -4.022 1.00 70.19 78 GLN A O 1
ATOM 604 N N . LEU A 1 79 ? 0.648 -0.524 -3.597 1.00 69.75 79 LEU A N 1
ATOM 605 C CA . LEU A 1 79 ? 0.593 -1.795 -2.890 1.00 69.75 79 LEU A CA 1
ATOM 606 C C . LEU A 1 79 ? 0.722 -2.972 -3.875 1.00 69.75 79 LEU A C 1
ATOM 608 O O . LEU A 1 79 ? -0.001 -3.045 -4.867 1.00 69.75 79 LEU A O 1
ATOM 612 N N . ARG A 1 80 ? 1.672 -3.881 -3.623 1.00 66.44 80 ARG A N 1
ATOM 613 C CA . ARG A 1 80 ? 1.966 -5.054 -4.469 1.00 66.44 80 ARG A CA 1
ATOM 614 C C . ARG A 1 80 ? 1.451 -6.369 -3.892 1.00 66.44 80 ARG A C 1
ATOM 616 O O . ARG A 1 80 ? 1.145 -7.270 -4.669 1.00 66.44 80 ARG A O 1
ATOM 623 N N . ALA A 1 81 ? 1.385 -6.490 -2.569 1.00 65.25 81 ALA A N 1
ATOM 624 C CA . ALA A 1 81 ? 0.884 -7.675 -1.878 1.00 65.25 81 ALA A CA 1
ATOM 625 C C . ALA A 1 81 ? 0.405 -7.320 -0.459 1.00 65.25 81 ALA A C 1
ATOM 627 O O . ALA A 1 81 ? 0.901 -6.354 0.129 1.00 65.25 81 ALA A O 1
ATOM 628 N N . ILE A 1 82 ? -0.550 -8.110 0.044 1.00 55.66 82 ILE A N 1
ATOM 629 C CA . ILE A 1 82 ? -1.070 -8.123 1.422 1.00 55.66 82 ILE A CA 1
ATOM 630 C C . ILE A 1 82 ? -1.069 -9.573 1.903 1.00 55.66 82 ILE A C 1
ATOM 632 O O . ILE A 1 82 ? -1.377 -10.445 1.054 1.00 55.66 82 ILE A O 1
#

Radius of gyration: 19.74 Å; Cα contacts (8 Å, |Δi|>4): 118; chains: 1; bounding box: 56×21×42 Å

Sequence (82 aa):
MTRRILALFASSFLTVAMSIPAMAEETDGVIESIDPEHAQLRLSDGQVYNLPPDFDYDAIAKGMIVVLIYDADAERPQLRAI

Foldseek 3Di:
DVVVVVVVVVVVVVVVVVPPDQDWDKDKFFFADADPVQQWTATPVRAIAHEDPPDDPVVDDGGDIDMFTWGPPDPGTYTDDD

InterPro domains:
  IPR009780 Protein of unknown function DUF1344 [PF07076] (24-72)

Nearest PDB structures (foldseek):
  5ms0-assembly1_M  TM=4.134E-01  e=4.930E-02  Escherichia coli K-12
  5lm7-assembly1_A  TM=4.090E-01  e=7.204E-02  Escherichia coli O157:H7
  7ubn-assembly1_N  TM=4.139E-01  e=5.251E-02  Escherichia coli
  5vfq-assembly1_A  TM=4.061E-01  e=2.248E-01  Homo sapiens
  7qo5-assembly1_I  TM=3.443E-01  e=2.551E-01  Saccharomyces cerevisiae

Solvent-accessible surface area (backbone atoms only — not comparable to full-atom values): 4919 Å² total; per-residue (Å²): 115,69,70,60,55,51,50,51,54,53,51,55,53,52,59,58,69,70,60,70,73,85,52,70,44,76,49,77,39,36,32,65,45,78,39,79,92,77,34,34,39,28,32,69,87,72,51,72,36,40,52,53,95,87,61,68,65,89,82,58,59,75,70,40,80,46,54,42,34,22,36,64,85,42,101,62,35,42,52,77,51,114

pLDDT: mean 78.91, std 10.72, range [55.66, 93.0]

Organism: NCBI:txid2907202